Protein AF-A0A7G6RLN8-F1 (afdb_monomer_lite)

Radius of gyration: 26.1 Å; chains: 1; bounding box: 48×54×84 Å

Organism: Rhizobium leguminosarum bv. viciae (NCBI:txid387)

Secondary structure (DSSP, 8-state):
--PPPPPP-TTS-HHHHHHHHHHHHHHHHHHHTS---PPPB--S-HHHHHHTTSSB-SSS------SSGGGHHHHHHHHHHHHHHHHHHHHHHHHHT------PPP---------PPS------

Foldseek 3Di:
DDDDDDDDDCPVDCVVVVVVVVVVVVVVVVVVLPDPQDQADDPPDCVACVVVVRHHGPSDDDAQDDPDPVCVVVSVVVVVVVVVSVVVVVVVVVVVVPDDDDDDDDDDDDDPPDDDDPDDDDDD

Structure (mmCIF, N/CA/C/O backbone):
data_AF-A0A7G6RLN8-F1
#
_entry.id   AF-A0A7G6RLN8-F1
#
loop_
_atom_site.group_PDB
_atom_site.id
_atom_site.type_symbol
_atom_site.label_atom_id
_atom_site.label_alt_id
_atom_site.label_comp_id
_atom_site.label_asym_id
_atom_site.label_entity_id
_atom_site.label_seq_id
_atom_site.pdbx_PDB_ins_code
_atom_site.Cartn_x
_atom_site.Cartn_y
_atom_site.Cartn_z
_atom_site.occupancy
_atom_site.B_iso_or_equiv
_atom_site.auth_seq_id
_atom_site.auth_comp_id
_atom_site.auth_asym_id
_atom_site.auth_atom_id
_atom_site.pdbx_PDB_model_num
ATOM 1 N N . MET A 1 1 ? 15.419 36.018 60.382 1.00 41.06 1 MET A N 1
ATOM 2 C CA . MET A 1 1 ? 15.341 34.774 59.585 1.00 41.06 1 MET A CA 1
ATOM 3 C C . MET A 1 1 ? 14.525 35.064 58.332 1.00 41.06 1 MET A C 1
ATOM 5 O O . MET A 1 1 ? 13.368 35.430 58.467 1.00 41.06 1 MET A O 1
ATOM 9 N N . ARG A 1 2 ? 15.122 35.026 57.133 1.00 45.03 2 ARG A N 1
ATOM 10 C CA . ARG A 1 2 ? 14.381 35.185 55.868 1.00 45.03 2 ARG A CA 1
ATOM 11 C C . ARG A 1 2 ? 14.081 33.789 55.329 1.00 45.03 2 ARG A C 1
ATOM 13 O O . ARG A 1 2 ? 15.010 33.110 54.906 1.00 45.03 2 ARG A O 1
ATOM 20 N N . SER A 1 3 ? 12.820 33.360 55.394 1.00 50.16 3 SER A N 1
ATOM 21 C CA . SER A 1 3 ? 12.372 32.125 54.743 1.00 50.16 3 SER A CA 1
ATOM 22 C C . SER A 1 3 ? 12.582 32.249 53.239 1.00 50.16 3 SER A C 1
ATOM 24 O O . SER A 1 3 ? 12.014 33.135 52.599 1.00 50.16 3 SER A O 1
ATOM 26 N N . ALA A 1 4 ? 13.413 31.372 52.684 1.00 57.00 4 ALA A N 1
ATOM 27 C CA . ALA A 1 4 ? 13.524 31.203 51.246 1.00 57.00 4 ALA A CA 1
ATOM 28 C C . ALA A 1 4 ? 12.187 30.663 50.711 1.00 57.00 4 ALA A C 1
ATOM 30 O O . ALA A 1 4 ? 11.680 29.658 51.210 1.00 57.00 4 ALA A O 1
ATOM 31 N N . LYS A 1 5 ? 11.597 31.344 49.722 1.00 65.69 5 LYS A N 1
ATOM 32 C CA . LYS A 1 5 ? 10.457 30.804 48.969 1.00 65.69 5 LYS A CA 1
ATOM 33 C C . LYS A 1 5 ? 10.949 29.620 48.124 1.00 65.69 5 LYS A C 1
ATOM 35 O O . LYS A 1 5 ? 12.005 29.758 47.502 1.00 65.69 5 LYS A O 1
ATOM 40 N N . PRO A 1 6 ? 10.222 28.489 48.082 1.00 64.50 6 PRO A N 1
ATOM 41 C CA . PRO A 1 6 ? 10.589 27.375 47.217 1.00 64.50 6 PRO A CA 1
ATOM 42 C C . PRO A 1 6 ? 10.526 27.829 45.754 1.00 64.50 6 PRO A C 1
ATOM 44 O O . PRO A 1 6 ? 9.569 28.492 45.347 1.00 64.50 6 PRO A O 1
ATOM 47 N N . LEU A 1 7 ? 11.576 27.524 44.985 1.00 62.38 7 LEU A N 1
ATOM 48 C CA . LEU A 1 7 ? 11.580 27.754 43.542 1.00 62.38 7 LEU A CA 1
ATOM 49 C C . LEU A 1 7 ? 10.569 26.817 42.862 1.00 62.38 7 LEU A C 1
ATOM 51 O O . LEU A 1 7 ? 10.377 25.696 43.338 1.00 62.38 7 LEU A O 1
ATOM 55 N N . PRO A 1 8 ? 9.948 27.249 41.750 1.00 60.47 8 PRO A N 1
ATOM 56 C CA . PRO A 1 8 ? 9.108 26.372 40.948 1.00 60.47 8 PRO A CA 1
ATOM 57 C C . PRO A 1 8 ? 9.927 25.192 40.411 1.00 60.47 8 PRO A C 1
ATOM 59 O O . PRO A 1 8 ? 11.065 25.362 39.967 1.00 60.47 8 PRO A O 1
ATOM 62 N N . ASP A 1 9 ? 9.330 24.003 40.460 1.00 64.94 9 ASP A N 1
ATOM 63 C CA . ASP A 1 9 ? 9.881 22.780 39.886 1.00 64.94 9 ASP A CA 1
ATOM 64 C C . ASP A 1 9 ? 9.870 22.869 38.349 1.00 64.94 9 ASP A C 1
ATOM 66 O O . ASP A 1 9 ? 8.870 22.645 37.676 1.00 64.94 9 ASP A O 1
ATOM 70 N N . TRP A 1 10 ? 11.014 23.247 37.795 1.00 56.66 10 TRP A N 1
ATOM 71 C CA . TRP A 1 10 ? 11.359 23.298 36.373 1.00 56.66 10 TRP A CA 1
ATOM 72 C C . TRP A 1 10 ? 11.445 21.928 35.658 1.00 56.66 10 TRP A C 1
ATOM 74 O O . TRP A 1 10 ? 11.737 21.909 34.460 1.00 56.66 10 TRP A O 1
ATOM 84 N N . ARG A 1 11 ? 11.225 20.784 36.337 1.00 57.47 11 ARG A N 1
ATOM 85 C CA . ARG A 1 11 ? 11.302 19.441 35.726 1.00 57.47 11 ARG A CA 1
ATOM 86 C C . ARG A 1 11 ? 9.972 18.971 35.152 1.00 57.47 11 ARG A C 1
ATOM 88 O O . ARG A 1 11 ? 9.985 18.134 34.249 1.00 57.47 11 ARG A O 1
ATOM 95 N N . GLU A 1 12 ? 8.868 19.591 35.550 1.00 56.34 12 GLU A N 1
ATOM 96 C CA . GLU A 1 12 ? 7.564 19.440 34.905 1.00 56.34 12 GLU A CA 1
ATOM 97 C C . GLU A 1 12 ? 7.492 20.368 33.677 1.00 56.34 12 GLU A C 1
ATOM 99 O O . GLU A 1 12 ? 6.763 21.355 33.617 1.00 56.34 12 GLU A O 1
ATOM 104 N N . GLY A 1 13 ? 8.390 20.135 32.717 1.00 58.22 13 GLY A N 1
ATOM 105 C CA . GLY A 1 13 ? 8.568 21.024 31.573 1.00 58.22 13 GLY A CA 1
ATOM 106 C C . GLY A 1 13 ? 7.353 21.051 30.626 1.00 58.22 13 GLY A C 1
ATOM 107 O O . GLY A 1 13 ? 6.570 20.099 30.593 1.00 58.22 13 GLY A O 1
ATOM 108 N N . PRO A 1 14 ? 7.253 22.068 29.742 1.00 55.88 14 PRO A N 1
ATOM 109 C CA . PRO A 1 14 ? 6.162 22.240 28.765 1.00 55.88 14 PRO A CA 1
ATOM 110 C C . PRO A 1 14 ? 5.922 21.042 27.829 1.00 55.88 14 PRO A C 1
ATOM 112 O O . PRO A 1 14 ? 4.920 20.986 27.124 1.00 55.88 14 PRO A O 1
ATOM 115 N N . ARG A 1 15 ? 6.828 20.059 27.824 1.00 52.03 15 ARG A N 1
ATOM 116 C CA . ARG A 1 15 ? 6.737 18.828 27.034 1.00 52.03 15 ARG A CA 1
ATOM 117 C C . ARG A 1 15 ? 5.596 17.914 27.481 1.00 52.03 15 ARG A C 1
ATOM 119 O O . ARG A 1 15 ? 5.040 17.229 26.636 1.00 52.03 15 ARG A O 1
ATOM 126 N N . GLN A 1 16 ? 5.240 17.905 28.766 1.00 60.28 16 GLN A N 1
ATOM 127 C CA . GLN A 1 16 ? 4.157 17.047 29.262 1.00 60.28 16 GLN A CA 1
ATOM 128 C C . GLN A 1 16 ? 2.777 17.609 28.900 1.00 60.28 16 GLN A C 1
ATOM 130 O O . GLN A 1 16 ? 1.905 16.874 28.445 1.00 60.28 16 GLN A O 1
ATOM 135 N N . THR A 1 17 ? 2.609 18.930 29.004 1.00 61.09 17 THR A N 1
ATOM 136 C CA . THR A 1 17 ? 1.394 19.635 28.566 1.00 61.09 17 THR A CA 1
ATOM 137 C C . THR A 1 17 ? 1.207 19.549 27.051 1.00 61.09 17 THR A C 1
ATOM 139 O O . THR A 1 17 ? 0.090 19.345 26.588 1.00 61.09 17 THR A O 1
ATOM 142 N N . LEU A 1 18 ? 2.294 19.645 26.275 1.00 59.53 18 LEU A N 1
ATOM 143 C CA . LEU A 1 18 ? 2.256 19.437 24.824 1.00 59.53 18 LEU A CA 1
ATOM 144 C C . LEU A 1 18 ? 1.892 17.992 24.469 1.00 59.53 18 LEU A C 1
ATOM 146 O O . LEU A 1 18 ? 1.008 17.790 23.648 1.00 59.53 18 LEU A O 1
ATOM 150 N N . ALA A 1 19 ? 2.496 16.998 25.127 1.00 63.59 19 ALA A N 1
ATOM 151 C CA . ALA A 1 19 ? 2.169 15.594 24.885 1.00 63.59 19 ALA A CA 1
ATOM 152 C C . ALA A 1 19 ? 0.702 15.273 25.225 1.00 63.59 19 ALA A C 1
ATOM 154 O O . ALA A 1 19 ? 0.050 14.547 24.482 1.00 63.59 19 ALA A O 1
ATOM 155 N N . ALA A 1 20 ? 0.153 15.834 26.307 1.00 62.62 20 ALA A N 1
ATOM 156 C CA . ALA A 1 20 ? -1.264 15.684 26.641 1.00 62.62 20 ALA A CA 1
ATOM 157 C C . ALA A 1 20 ? -2.174 16.337 25.584 1.00 62.62 20 ALA A C 1
ATOM 159 O O . ALA A 1 20 ? -3.118 15.703 25.119 1.00 62.62 20 ALA A O 1
ATOM 160 N N . ALA A 1 21 ? -1.841 17.551 25.135 1.0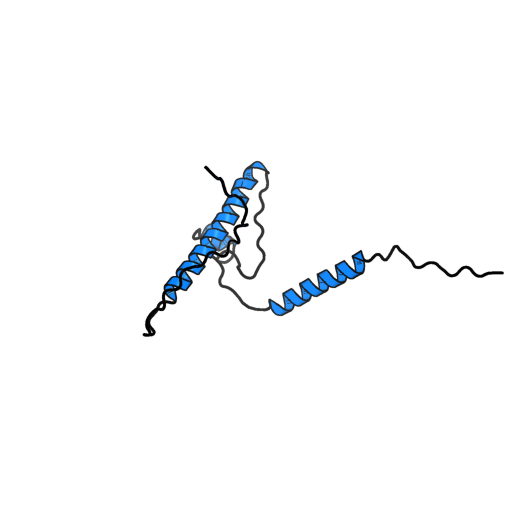0 63.91 21 ALA A N 1
ATOM 161 C CA . ALA A 1 21 ? -2.585 18.248 24.086 1.00 63.91 21 ALA A CA 1
ATOM 162 C C . ALA A 1 21 ? -2.514 17.529 22.723 1.00 63.91 21 ALA A C 1
ATOM 164 O O . ALA A 1 21 ? -3.504 17.477 21.998 1.00 63.91 21 ALA A O 1
ATOM 165 N N . GLU A 1 22 ? -1.371 16.929 22.376 1.00 62.34 22 GLU A N 1
ATOM 166 C CA . GLU A 1 22 ? -1.210 16.104 21.171 1.00 62.34 22 GLU A CA 1
ATOM 167 C C . GLU A 1 22 ? -2.079 14.842 21.234 1.00 62.34 22 GLU A C 1
ATOM 169 O O . GLU A 1 22 ? -2.732 14.490 20.250 1.00 62.34 22 GLU A O 1
ATOM 174 N N . GLN A 1 23 ? -2.130 14.177 22.394 1.00 62.81 23 GLN A N 1
ATOM 175 C CA . GLN A 1 23 ? -2.974 12.997 22.600 1.00 62.81 23 GLN A CA 1
ATOM 176 C C . GLN A 1 23 ? -4.466 13.348 22.557 1.00 62.81 23 GLN A C 1
ATOM 178 O O . GLN A 1 23 ? -5.248 12.603 21.966 1.00 62.81 23 GLN A O 1
ATOM 183 N N . GLU A 1 24 ? -4.867 14.489 23.119 1.00 61.94 24 GLU A N 1
ATOM 184 C CA . GLU A 1 24 ? -6.243 14.987 23.033 1.00 61.94 24 GLU A CA 1
ATOM 185 C C . GLU A 1 24 ? -6.622 15.358 21.594 1.00 61.94 24 GLU A C 1
ATOM 187 O O . GLU A 1 24 ? -7.683 14.947 21.129 1.00 61.94 24 GLU A O 1
ATOM 192 N N . ALA A 1 25 ? -5.737 16.014 20.838 1.00 64.50 25 ALA A N 1
ATOM 193 C CA . ALA A 1 25 ? -5.963 16.315 19.423 1.00 64.50 25 ALA A CA 1
ATOM 194 C C . ALA A 1 25 ? -6.079 15.040 18.562 1.00 64.50 25 ALA A C 1
ATOM 196 O O . ALA A 1 25 ? -6.939 14.949 17.682 1.00 64.50 25 ALA A O 1
ATOM 197 N N . LEU A 1 26 ? -5.258 14.020 18.838 1.00 60.62 26 LEU A N 1
ATOM 198 C CA . LEU A 1 26 ? -5.357 12.698 18.208 1.00 60.62 26 LEU A CA 1
ATOM 199 C C . LEU A 1 26 ? -6.664 11.977 18.582 1.00 60.62 26 LEU A C 1
ATOM 201 O O . LEU A 1 26 ? -7.265 11.307 17.737 1.00 60.62 26 LEU A O 1
ATOM 205 N N . ALA A 1 27 ? -7.121 12.111 19.829 1.00 59.84 27 ALA A N 1
ATOM 206 C CA . ALA A 1 27 ? -8.370 11.524 20.306 1.00 59.84 27 ALA A CA 1
ATOM 207 C C . ALA A 1 27 ? -9.609 12.220 19.713 1.00 59.84 27 ALA A C 1
ATOM 209 O O . ALA A 1 27 ? -10.555 11.541 19.308 1.00 59.84 27 ALA A O 1
ATOM 210 N N . GLU A 1 28 ? -9.596 13.548 19.594 1.00 59.53 28 GLU A N 1
ATOM 211 C CA . GLU A 1 28 ? -10.628 14.347 18.917 1.00 59.53 28 GLU A CA 1
ATOM 212 C C . GLU A 1 28 ? -10.697 13.996 17.416 1.00 59.53 28 GLU A C 1
ATOM 214 O O . GLU A 1 28 ? -11.775 13.782 16.850 1.00 59.53 28 GLU A O 1
ATOM 219 N N . GLY A 1 29 ? -9.532 13.816 16.781 1.00 58.88 29 GLY A N 1
ATOM 220 C CA . GLY A 1 29 ? -9.420 13.321 15.408 1.00 58.88 29 GLY A CA 1
ATOM 221 C C . GLY A 1 29 ? -9.974 11.902 15.224 1.00 58.88 29 GLY A C 1
ATOM 222 O O . GLY A 1 29 ? -10.570 11.602 14.192 1.00 58.88 29 GLY A O 1
ATOM 223 N N . ARG A 1 30 ? -9.854 11.020 16.229 1.00 58.72 30 ARG A N 1
ATOM 224 C CA . ARG A 1 30 ? -10.485 9.684 16.195 1.00 58.72 30 ARG A CA 1
ATOM 225 C C . ARG A 1 30 ? -12.005 9.741 16.316 1.00 58.72 30 ARG A C 1
ATOM 227 O O . ARG A 1 30 ? -12.671 8.997 15.604 1.00 58.72 30 ARG A O 1
ATOM 234 N N . LYS A 1 31 ? -12.551 10.603 17.182 1.00 53.44 31 LYS A N 1
ATOM 235 C CA . LYS A 1 31 ? -14.008 10.742 17.378 1.00 53.44 31 LYS A CA 1
ATOM 236 C C . LYS A 1 31 ? -14.717 11.275 16.130 1.00 53.44 31 LYS A C 1
ATOM 238 O O . LYS A 1 31 ? -15.824 10.851 15.828 1.00 53.44 31 LYS A O 1
ATOM 243 N N . THR A 1 32 ? -14.069 12.161 15.375 1.00 53.00 32 THR A N 1
ATOM 244 C CA . THR A 1 32 ? -14.608 12.707 14.112 1.00 53.00 32 THR A CA 1
ATOM 245 C C . THR A 1 32 ? -14.412 11.782 12.906 1.00 53.00 32 THR A C 1
ATOM 247 O O . THR A 1 32 ? -15.144 11.890 11.924 1.00 53.00 32 THR A O 1
ATOM 250 N N . ARG A 1 33 ? -13.468 10.834 12.982 1.00 53.72 33 ARG A N 1
ATOM 251 C CA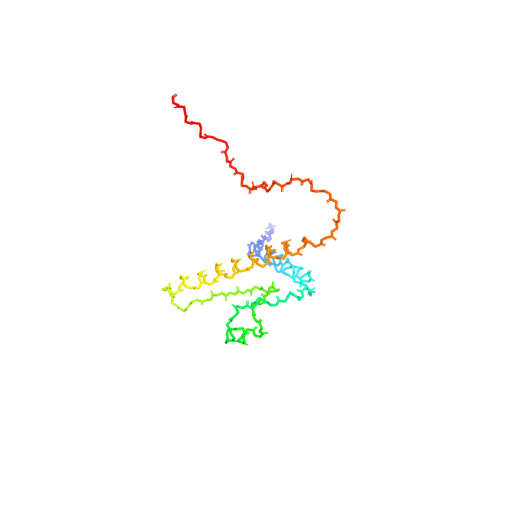 . ARG A 1 33 ? -13.222 9.782 11.977 1.00 53.72 33 ARG A CA 1
ATOM 252 C C . ARG A 1 33 ? -14.035 8.506 12.229 1.00 53.72 33 ARG A C 1
ATOM 254 O O . ARG A 1 33 ? -13.757 7.473 11.626 1.00 53.72 33 ARG A O 1
ATOM 261 N N . GLN A 1 34 ? -15.013 8.541 13.129 1.00 50.78 34 GLN A N 1
ATOM 262 C CA . GLN A 1 34 ? -15.891 7.402 13.352 1.00 50.78 34 GLN A CA 1
ATOM 263 C C . GLN A 1 34 ? -16.855 7.263 12.153 1.00 50.78 34 GLN A C 1
ATOM 265 O O . GLN A 1 34 ? -17.716 8.107 11.928 1.00 50.78 34 GLN A O 1
ATOM 270 N N . GLU A 1 35 ? -16.641 6.195 11.374 1.00 56.19 35 GLU A N 1
ATOM 271 C CA . GLU A 1 35 ? -17.581 5.552 10.435 1.00 56.19 35 GLU A CA 1
ATOM 272 C C . GLU A 1 35 ? -17.882 6.225 9.082 1.00 56.19 35 GLU A C 1
ATOM 274 O O . GLU A 1 35 ? -19.017 6.242 8.608 1.00 56.19 35 GLU A O 1
ATOM 279 N N . ARG A 1 36 ? -16.853 6.646 8.341 1.00 58.53 36 ARG A N 1
ATOM 280 C CA . ARG A 1 36 ? -16.923 6.488 6.875 1.00 58.53 36 ARG A CA 1
ATOM 281 C C . ARG A 1 36 ? -16.181 5.217 6.498 1.00 58.53 36 ARG A C 1
ATOM 283 O O . ARG A 1 36 ? -14.978 5.263 6.270 1.00 58.53 36 ARG A O 1
ATOM 290 N N . ILE A 1 37 ? -16.910 4.102 6.453 1.00 68.75 37 ILE A N 1
ATOM 291 C CA . ILE A 1 37 ? -16.397 2.839 5.913 1.00 68.75 37 ILE A CA 1
ATOM 292 C C . ILE A 1 37 ? -16.196 3.061 4.413 1.00 68.75 37 ILE A C 1
ATOM 294 O O . ILE A 1 37 ? -17.146 3.036 3.628 1.00 68.75 37 ILE A O 1
ATOM 298 N N . LEU A 1 38 ? -14.964 3.381 4.025 1.00 81.38 38 LEU A N 1
ATOM 299 C CA . LEU A 1 38 ? -14.589 3.474 2.622 1.00 81.38 38 LEU A CA 1
ATOM 300 C C . LEU A 1 38 ? -14.359 2.056 2.093 1.00 81.38 38 LEU A C 1
ATOM 302 O O . LEU A 1 38 ? -13.727 1.254 2.781 1.00 81.38 38 LEU A O 1
ATOM 306 N N . PRO A 1 39 ? -14.842 1.728 0.883 1.00 86.50 39 PRO A N 1
ATOM 307 C CA . PRO A 1 39 ? -14.570 0.424 0.303 1.00 86.50 39 PRO A CA 1
ATOM 308 C C . PRO A 1 39 ? -13.051 0.239 0.149 1.00 86.50 39 PRO A C 1
ATOM 310 O O . PRO A 1 39 ? -12.368 1.177 -0.284 1.00 86.50 39 PRO A O 1
ATOM 313 N N . PRO A 1 40 ? -12.512 -0.948 0.480 1.00 89.75 40 PRO A N 1
ATOM 314 C CA . PRO A 1 40 ? -11.091 -1.213 0.338 1.00 89.75 40 PRO A CA 1
ATOM 315 C C . PRO A 1 40 ? -10.661 -1.092 -1.128 1.00 89.75 40 PRO A C 1
ATOM 317 O O . PRO A 1 40 ? -11.444 -1.249 -2.071 1.00 89.75 40 PRO A O 1
ATOM 320 N N . LEU A 1 41 ? -9.387 -0.780 -1.335 1.00 91.31 41 LEU A N 1
ATOM 321 C CA . LEU A 1 41 ? -8.764 -0.679 -2.645 1.00 91.31 41 LEU A CA 1
ATOM 322 C C . LEU A 1 41 ? -8.215 -2.056 -3.054 1.00 91.31 41 LEU A C 1
ATOM 324 O O . LEU A 1 41 ? -7.111 -2.395 -2.629 1.00 91.31 41 LEU A O 1
ATOM 328 N N . PRO A 1 42 ? -8.900 -2.831 -3.924 1.00 92.25 42 PRO A N 1
ATOM 329 C CA . PRO A 1 42 ? -8.329 -4.069 -4.438 1.00 92.25 42 PRO A CA 1
ATOM 330 C C . PRO A 1 42 ? -7.129 -3.783 -5.338 1.00 92.25 42 PRO A C 1
ATOM 332 O O . PRO A 1 42 ? -7.161 -2.855 -6.165 1.00 92.25 42 PRO A O 1
ATOM 335 N N . PHE A 1 43 ? -6.098 -4.609 -5.221 1.00 89.94 43 PHE A N 1
ATOM 336 C CA . PHE A 1 43 ? -4.888 -4.604 -6.035 1.00 89.94 43 PHE A CA 1
ATOM 337 C C . PHE A 1 43 ? -5.079 -5.352 -7.358 1.00 89.94 43 PHE A C 1
ATOM 339 O O . PHE A 1 43 ? -4.437 -4.997 -8.349 1.00 89.94 43 PHE A O 1
ATOM 346 N N . GLY A 1 44 ? -6.027 -6.292 -7.416 1.00 89.56 44 GLY A N 1
ATOM 347 C CA . GLY A 1 44 ? -6.228 -7.198 -8.549 1.00 89.56 44 GLY A CA 1
ATOM 348 C C . GLY A 1 44 ? -5.292 -8.406 -8.496 1.00 89.56 44 GLY A C 1
ATOM 349 O O . GLY A 1 44 ? -4.977 -8.987 -9.531 1.00 89.56 44 GLY A O 1
ATOM 350 N N . VAL A 1 45 ? -4.805 -8.739 -7.300 1.00 92.31 45 VAL A N 1
ATOM 351 C CA . VAL A 1 45 ? -3.948 -9.897 -7.046 1.00 92.31 45 VAL A CA 1
ATOM 352 C C . VAL A 1 45 ? -4.634 -10.706 -5.960 1.00 92.31 45 VAL A C 1
ATOM 354 O O . VAL A 1 45 ? -4.522 -10.361 -4.789 1.00 92.31 45 VAL A O 1
ATOM 357 N N . GLU A 1 46 ? -5.315 -11.784 -6.351 1.00 91.31 46 GLU A N 1
ATOM 358 C CA . GLU A 1 46 ? -6.175 -12.596 -5.471 1.00 91.31 46 GLU A CA 1
ATOM 359 C C . GLU A 1 46 ? -5.509 -12.962 -4.139 1.00 91.31 46 GLU A C 1
ATOM 361 O O . GLU A 1 46 ? -6.118 -12.856 -3.080 1.00 91.31 46 GLU A O 1
ATOM 366 N N . PHE A 1 47 ? -4.228 -13.340 -4.171 1.00 93.94 47 PHE A N 1
ATOM 367 C CA . PHE A 1 47 ? -3.487 -13.693 -2.961 1.00 93.94 47 PHE A CA 1
ATOM 368 C C . PHE A 1 47 ? -3.281 -12.499 -2.015 1.00 93.94 47 PHE A C 1
ATOM 370 O O . PHE A 1 47 ? -3.435 -12.635 -0.805 1.00 93.94 47 PHE A O 1
ATOM 377 N N . LEU A 1 48 ? -2.936 -11.330 -2.562 1.00 89.94 48 LEU A N 1
ATOM 378 C CA . LEU A 1 48 ? -2.707 -10.118 -1.776 1.00 89.94 48 LEU A CA 1
ATOM 379 C C . LEU A 1 48 ? -4.028 -9.540 -1.267 1.00 89.94 48 LEU A C 1
ATOM 381 O O . LEU A 1 48 ? -4.124 -9.167 -0.103 1.00 89.94 48 LEU A O 1
ATOM 385 N N . ASP A 1 49 ? -5.042 -9.496 -2.128 1.00 91.62 49 ASP A N 1
ATOM 386 C CA . ASP A 1 49 ? -6.371 -9.010 -1.772 1.00 91.62 49 ASP A CA 1
ATOM 387 C C . ASP A 1 49 ? -7.018 -9.926 -0.726 1.00 91.62 49 ASP A C 1
ATOM 389 O O . ASP A 1 49 ? -7.574 -9.430 0.247 1.00 91.62 49 ASP A O 1
ATOM 393 N N . GLY A 1 50 ? -6.858 -11.248 -0.844 1.00 91.38 50 GLY A N 1
ATOM 394 C CA . GLY A 1 50 ? -7.307 -12.208 0.165 1.00 91.38 50 GLY A CA 1
ATOM 395 C C . GLY A 1 50 ? -6.580 -12.063 1.506 1.00 91.38 50 GLY A C 1
ATOM 396 O O . GLY A 1 50 ? -7.221 -12.103 2.552 1.00 91.38 50 GLY A O 1
ATOM 397 N N . ALA A 1 51 ? -5.263 -11.830 1.492 1.00 92.38 51 ALA A N 1
ATOM 398 C CA . ALA A 1 51 ? -4.484 -11.589 2.712 1.00 92.38 51 ALA A CA 1
ATOM 399 C C . ALA A 1 51 ? -4.852 -10.271 3.422 1.00 92.38 51 ALA A C 1
ATOM 401 O O . ALA A 1 51 ? -4.595 -10.131 4.615 1.00 92.38 51 ALA A O 1
ATOM 402 N N . LEU A 1 52 ? -5.440 -9.319 2.693 1.00 89.88 52 LEU A N 1
ATOM 403 C CA . LEU A 1 52 ? -5.912 -8.030 3.201 1.00 89.88 52 LEU A CA 1
ATOM 404 C C . LEU A 1 52 ? -7.443 -7.974 3.351 1.00 89.88 52 LEU A C 1
ATOM 406 O O . LEU A 1 52 ? -8.003 -6.885 3.403 1.00 89.88 52 LEU A O 1
ATOM 410 N N . GLU A 1 53 ? -8.131 -9.121 3.375 1.00 87.12 53 GLU A N 1
ATOM 411 C CA . GLU A 1 53 ? -9.593 -9.206 3.547 1.00 87.12 53 GLU A CA 1
ATOM 412 C C . GLU A 1 53 ? -10.400 -8.385 2.510 1.00 87.12 53 GLU A C 1
ATOM 414 O O . GLU A 1 53 ? -11.476 -7.863 2.793 1.00 87.12 53 GLU A O 1
ATOM 419 N N . GLY A 1 54 ? -9.894 -8.279 1.276 1.00 86.00 54 GLY A N 1
ATOM 420 C CA . GLY A 1 54 ? -10.541 -7.582 0.156 1.00 86.00 54 GLY A CA 1
ATOM 421 C C . GLY A 1 54 ? -9.767 -6.385 -0.409 1.00 86.00 54 GLY A C 1
ATOM 422 O O . GLY A 1 54 ? -10.236 -5.761 -1.364 1.00 86.00 54 GLY A O 1
ATOM 423 N N . GLY A 1 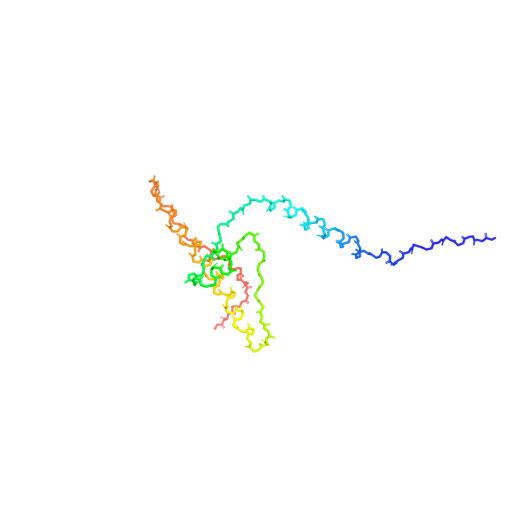55 ? -8.589 -6.064 0.134 1.00 91.38 55 GLY A N 1
ATOM 424 C CA . GLY A 1 55 ? -7.677 -5.049 -0.406 1.00 91.38 55 GLY A CA 1
ATOM 425 C C . GLY A 1 55 ? -7.213 -4.028 0.634 1.00 91.38 55 GLY A C 1
ATOM 426 O O . GLY A 1 55 ? -7.379 -4.213 1.833 1.00 91.38 55 GLY A O 1
ATOM 427 N N . LEU A 1 56 ? -6.608 -2.924 0.189 1.00 92.38 56 LEU A N 1
ATOM 428 C CA . LEU A 1 56 ? -6.054 -1.922 1.106 1.00 92.38 56 LEU A CA 1
ATOM 429 C C . LEU A 1 56 ? -7.163 -1.076 1.768 1.00 92.38 56 LEU A C 1
ATOM 431 O O . LEU A 1 56 ? -7.922 -0.430 1.038 1.00 92.38 56 LEU A O 1
ATOM 435 N N . PRO A 1 57 ? -7.241 -0.997 3.107 1.00 91.00 57 PRO A N 1
ATOM 436 C CA . PRO A 1 57 ? -8.209 -0.139 3.789 1.00 91.00 57 PRO A CA 1
ATOM 437 C C . PRO A 1 57 ? -7.881 1.347 3.572 1.00 91.00 57 PRO A C 1
ATOM 439 O O . PRO A 1 57 ? -6.757 1.787 3.806 1.00 91.00 57 PRO A O 1
ATOM 442 N N . LEU A 1 58 ? -8.866 2.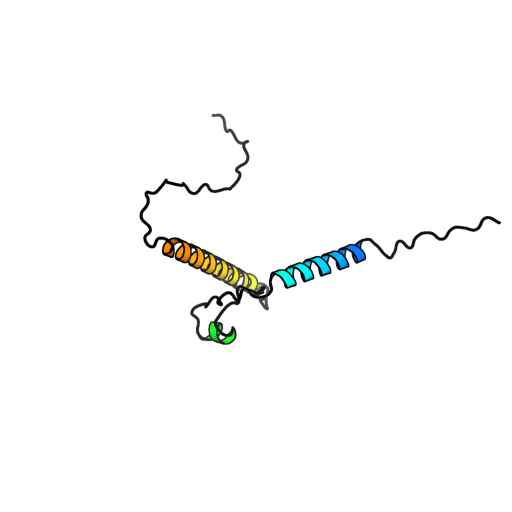134 3.126 1.00 89.06 58 LEU A N 1
ATOM 443 C CA . LEU A 1 58 ? -8.711 3.580 2.869 1.00 89.06 58 LEU A CA 1
ATOM 444 C C . LEU A 1 58 ? -9.102 4.454 4.067 1.00 89.06 58 LEU A C 1
ATOM 446 O O . LEU A 1 58 ? -8.806 5.647 4.121 1.00 89.06 58 LEU A O 1
ATOM 450 N N . ASP A 1 59 ? -9.754 3.855 5.052 1.00 85.00 59 ASP A N 1
ATOM 451 C CA . ASP A 1 59 ? -10.153 4.447 6.322 1.00 85.00 59 ASP A CA 1
ATOM 452 C C . ASP A 1 59 ? -9.115 4.203 7.433 1.00 85.00 59 ASP A C 1
ATOM 454 O O . ASP A 1 59 ? -9.340 4.547 8.592 1.00 85.00 59 ASP A O 1
ATOM 458 N N . ALA A 1 60 ? -7.924 3.705 7.094 1.00 84.38 60 ALA A N 1
ATOM 459 C CA . ALA A 1 60 ? -6.828 3.441 8.023 1.00 84.38 60 ALA A CA 1
ATOM 460 C C . ALA A 1 60 ? -5.497 4.014 7.512 1.00 84.38 60 ALA A C 1
ATOM 462 O O . ALA A 1 60 ? -5.363 4.392 6.352 1.00 84.38 60 ALA A O 1
ATOM 463 N N . ILE A 1 61 ? -4.513 4.119 8.407 1.00 89.12 61 ILE A N 1
ATOM 464 C CA . ILE A 1 61 ? -3.121 4.371 8.017 1.00 89.12 61 ILE A CA 1
ATOM 465 C C . ILE A 1 61 ? -2.496 3.008 7.724 1.00 89.12 61 ILE A C 1
ATOM 467 O O . ILE A 1 61 ? -2.508 2.138 8.594 1.00 89.12 61 ILE A O 1
ATOM 471 N N . THR A 1 62 ? -1.937 2.827 6.527 1.00 90.50 62 THR A N 1
ATOM 472 C CA . THR A 1 62 ? -1.193 1.613 6.168 1.00 90.50 62 THR A CA 1
ATOM 473 C C . THR A 1 62 ? 0.291 1.907 5.998 1.00 90.50 62 THR A C 1
ATOM 475 O O . THR A 1 62 ? 0.675 2.896 5.377 1.00 90.50 62 THR A O 1
ATOM 478 N N . GLU A 1 63 ? 1.129 1.025 6.537 1.00 93.25 63 GLU A N 1
ATOM 479 C CA . GLU A 1 63 ? 2.583 1.103 6.444 1.00 93.25 63 GLU A CA 1
ATOM 480 C C . GLU A 1 63 ? 3.128 -0.040 5.574 1.00 93.25 63 GLU A C 1
ATOM 482 O O . GLU A 1 63 ? 2.818 -1.208 5.806 1.00 93.25 63 GLU A O 1
ATOM 487 N N . PHE A 1 64 ? 3.990 0.288 4.605 1.00 91.88 64 PHE A N 1
ATOM 488 C CA . PHE A 1 64 ? 4.747 -0.696 3.829 1.00 91.88 64 PHE A CA 1
ATOM 489 C C . PHE A 1 64 ? 6.173 -0.794 4.370 1.00 91.88 64 PHE A C 1
ATOM 491 O O . PHE A 1 64 ? 6.944 0.162 4.289 1.00 91.88 64 PHE A O 1
ATOM 498 N N . ARG A 1 65 ? 6.538 -1.960 4.907 1.00 93.44 65 ARG A N 1
ATOM 499 C CA . ARG A 1 65 ? 7.874 -2.215 5.462 1.00 93.44 65 ARG A CA 1
ATOM 500 C C . ARG A 1 65 ? 8.696 -3.097 4.530 1.00 93.44 65 ARG A C 1
ATOM 502 O O . ARG A 1 65 ? 8.170 -3.999 3.886 1.00 93.44 65 ARG A O 1
ATOM 509 N N . SER A 1 66 ? 10.004 -2.857 4.504 1.00 94.69 66 SER A N 1
ATOM 510 C CA . SER A 1 66 ? 10.986 -3.759 3.895 1.00 94.69 66 SER A CA 1
ATOM 511 C C . SER A 1 66 ? 11.904 -4.313 4.983 1.00 94.69 66 SER A C 1
ATOM 513 O O . SER A 1 66 ? 12.217 -3.613 5.944 1.00 94.69 66 SER A O 1
ATOM 515 N N . ALA A 1 67 ? 12.305 -5.580 4.858 1.00 94.44 67 ALA A N 1
ATOM 516 C CA . ALA A 1 67 ? 13.184 -6.223 5.837 1.00 94.44 67 ALA A CA 1
ATOM 517 C C . ALA A 1 67 ? 14.649 -5.786 5.679 1.00 94.44 67 ALA A C 1
ATOM 519 O O . ALA A 1 67 ? 15.385 -5.707 6.660 1.00 94.44 67 ALA A O 1
ATOM 520 N N . LEU A 1 68 ? 15.072 -5.500 4.445 1.00 95.44 68 LEU A N 1
ATOM 521 C CA . LEU A 1 68 ? 16.435 -5.113 4.096 1.00 95.44 68 LEU A CA 1
ATOM 522 C C . LEU A 1 68 ? 16.426 -3.773 3.362 1.00 95.44 68 LEU A C 1
ATOM 524 O O . LEU A 1 68 ? 15.564 -3.524 2.521 1.00 95.44 68 LEU A O 1
ATOM 528 N N . SER A 1 69 ? 17.445 -2.939 3.590 1.00 94.12 69 SER A N 1
ATOM 529 C CA . SER A 1 69 ? 17.555 -1.622 2.942 1.00 94.12 69 SER A CA 1
ATOM 530 C C . SER A 1 69 ? 17.603 -1.693 1.414 1.00 94.12 69 SER A C 1
ATOM 532 O O . SER A 1 69 ? 17.156 -0.760 0.754 1.00 94.12 69 SER A O 1
ATOM 534 N N . ARG A 1 70 ? 18.094 -2.799 0.832 1.00 96.25 70 ARG A N 1
ATOM 535 C CA . ARG A 1 70 ? 18.103 -2.973 -0.631 1.00 96.25 70 ARG A CA 1
ATOM 536 C C . ARG A 1 70 ? 16.687 -3.012 -1.220 1.00 96.25 70 ARG A C 1
ATOM 538 O O . ARG A 1 70 ? 16.496 -2.628 -2.367 1.00 96.25 70 ARG A O 1
ATOM 545 N N . ASP A 1 71 ? 15.709 -3.465 -0.436 1.00 96.06 71 ASP A N 1
ATOM 546 C CA . ASP A 1 71 ? 14.320 -3.624 -0.867 1.00 96.06 71 ASP A CA 1
ATOM 547 C C . ASP A 1 71 ? 13.485 -2.367 -0.558 1.00 96.06 71 ASP A C 1
ATOM 549 O O . ASP A 1 71 ? 12.300 -2.304 -0.889 1.00 96.06 71 ASP A O 1
ATOM 553 N N . ALA A 1 72 ? 14.094 -1.323 0.021 1.00 94.31 72 ALA A N 1
ATOM 554 C CA . ALA A 1 72 ? 13.423 -0.055 0.305 1.00 94.31 72 ALA A CA 1
ATOM 555 C C . ALA A 1 72 ? 12.850 0.586 -0.970 1.00 94.31 72 ALA A C 1
ATOM 557 O O . ALA A 1 72 ? 11.769 1.177 -0.939 1.00 94.31 72 ALA A O 1
ATOM 558 N N . GLY A 1 73 ? 13.531 0.407 -2.107 1.00 96.69 73 GLY A N 1
ATOM 559 C CA . GLY A 1 73 ? 13.036 0.837 -3.414 1.00 96.69 73 GLY A CA 1
ATOM 560 C C . GLY A 1 73 ? 11.740 0.129 -3.816 1.00 96.69 73 GLY A C 1
ATOM 561 O O . GLY A 1 73 ? 10.830 0.777 -4.323 1.00 96.69 73 GLY A O 1
ATOM 562 N N . ALA A 1 74 ? 11.611 -1.170 -3.526 1.00 96.44 74 ALA A N 1
ATOM 563 C CA . ALA A 1 74 ? 10.400 -1.934 -3.817 1.00 96.44 74 ALA A CA 1
ATOM 564 C C . ALA A 1 74 ? 9.225 -1.501 -2.926 1.00 96.44 74 ALA A C 1
ATOM 566 O O . ALA A 1 74 ? 8.128 -1.281 -3.435 1.00 96.44 74 ALA A O 1
ATOM 567 N N . ALA A 1 75 ? 9.458 -1.299 -1.624 1.00 95.81 75 ALA A N 1
ATOM 568 C CA . ALA A 1 75 ? 8.430 -0.793 -0.709 1.00 95.81 75 ALA A CA 1
ATOM 569 C C . ALA A 1 75 ? 7.960 0.622 -1.100 1.00 95.81 75 ALA A C 1
ATOM 571 O O . ALA A 1 75 ? 6.760 0.890 -1.166 1.00 95.81 75 ALA A O 1
ATOM 572 N N . SER A 1 76 ? 8.902 1.507 -1.440 1.00 95.94 76 SER A N 1
ATOM 573 C CA . SER A 1 76 ? 8.600 2.872 -1.894 1.00 95.94 76 SER A CA 1
ATOM 574 C C . SER A 1 76 ? 7.867 2.870 -3.239 1.00 95.94 76 SER A C 1
ATOM 576 O O . SER A 1 76 ? 6.908 3.615 -3.434 1.00 95.94 76 SER A O 1
ATOM 578 N N . GLY A 1 77 ? 8.282 1.997 -4.161 1.00 96.88 77 GLY A N 1
ATOM 579 C CA . GLY A 1 77 ? 7.634 1.806 -5.455 1.00 96.88 77 GLY A CA 1
ATOM 580 C C . GLY A 1 77 ? 6.203 1.287 -5.324 1.00 96.88 77 GLY A C 1
ATOM 581 O O . GLY A 1 77 ? 5.312 1.796 -5.999 1.00 96.88 77 GLY A O 1
ATOM 582 N N . LEU A 1 78 ? 5.956 0.341 -4.412 1.00 95.06 78 LEU A N 1
ATOM 583 C CA . LEU A 1 78 ? 4.610 -0.142 -4.103 1.00 95.06 78 LEU A CA 1
ATOM 584 C C . LEU A 1 78 ? 3.725 0.987 -3.564 1.00 95.06 78 LEU A C 1
ATOM 586 O O . LEU A 1 78 ? 2.610 1.164 -4.050 1.00 95.06 78 LEU A O 1
ATOM 590 N N . ALA A 1 79 ? 4.232 1.788 -2.623 1.00 95.31 79 ALA A N 1
ATOM 591 C CA . ALA A 1 79 ? 3.503 2.940 -2.094 1.00 95.31 79 ALA A CA 1
ATOM 592 C C . ALA A 1 79 ? 3.150 3.955 -3.200 1.00 95.31 79 ALA A C 1
ATOM 594 O O . ALA A 1 79 ? 2.011 4.416 -3.280 1.00 95.31 79 ALA A O 1
ATOM 595 N N . MET A 1 80 ? 4.088 4.249 -4.108 1.00 96.88 80 MET A N 1
ATOM 596 C CA . MET A 1 80 ? 3.831 5.111 -5.269 1.00 96.88 80 MET A CA 1
ATOM 597 C C . MET A 1 80 ? 2.801 4.508 -6.232 1.00 96.88 80 MET A C 1
ATOM 599 O O . MET A 1 80 ? 1.923 5.219 -6.717 1.00 96.88 80 MET A O 1
ATOM 603 N N . ALA A 1 81 ? 2.859 3.200 -6.488 1.00 95.50 81 ALA A N 1
ATOM 604 C CA . ALA A 1 81 ? 1.885 2.512 -7.333 1.00 95.50 81 ALA A CA 1
ATOM 605 C C . ALA A 1 81 ? 0.471 2.545 -6.726 1.00 95.50 81 ALA A C 1
ATOM 607 O O . ALA A 1 81 ? -0.503 2.759 -7.449 1.00 95.50 81 ALA A O 1
ATOM 608 N N . VAL A 1 82 ? 0.354 2.395 -5.401 1.00 94.62 82 VAL A N 1
ATOM 609 C CA . VAL A 1 82 ? -0.910 2.561 -4.662 1.00 94.62 82 VAL A CA 1
ATOM 610 C C . VAL A 1 82 ? -1.448 3.979 -4.847 1.00 94.62 82 VAL A C 1
ATOM 612 O O . VAL A 1 82 ? -2.609 4.147 -5.219 1.00 94.62 82 VAL A O 1
ATOM 615 N N . ALA A 1 83 ? -0.603 4.996 -4.653 1.00 93.62 83 ALA A N 1
ATOM 616 C CA . ALA A 1 83 ? -0.992 6.394 -4.817 1.00 93.62 83 ALA A CA 1
ATOM 617 C C . ALA A 1 83 ? -1.450 6.704 -6.252 1.00 93.62 83 ALA A C 1
ATOM 619 O O . ALA A 1 83 ? -2.471 7.360 -6.448 1.00 93.62 83 ALA A O 1
ATOM 620 N N . ALA A 1 84 ? -0.743 6.193 -7.263 1.00 95.31 84 ALA A N 1
ATOM 621 C CA . ALA A 1 84 ? -1.131 6.346 -8.664 1.00 95.31 84 ALA A CA 1
ATOM 622 C C . ALA A 1 84 ? -2.466 5.646 -8.974 1.00 95.31 84 ALA A C 1
ATOM 624 O O . ALA A 1 84 ? -3.299 6.174 -9.711 1.00 95.31 84 ALA A O 1
ATOM 625 N N . ARG A 1 85 ? -2.707 4.465 -8.389 1.00 91.81 85 ARG A N 1
ATOM 626 C CA . ARG A 1 85 ? -3.973 3.734 -8.539 1.00 91.81 85 ARG A CA 1
ATOM 627 C C . ARG A 1 85 ? -5.141 4.486 -7.899 1.00 91.81 85 ARG A C 1
ATOM 629 O O . ARG A 1 85 ? -6.222 4.493 -8.482 1.00 91.81 85 ARG A O 1
ATOM 636 N N . LEU A 1 86 ? -4.929 5.119 -6.745 1.00 91.75 86 LEU A N 1
ATOM 637 C CA . LEU A 1 86 ? -5.931 5.970 -6.097 1.00 91.75 86 LEU A CA 1
ATOM 638 C C . LEU A 1 86 ? -6.274 7.187 -6.958 1.00 91.75 86 LEU A C 1
ATOM 640 O O . LEU A 1 86 ? -7.444 7.378 -7.273 1.00 91.75 86 LEU A O 1
ATOM 644 N N . GLN A 1 87 ? -5.265 7.913 -7.448 1.00 91.06 87 GLN A N 1
ATOM 645 C CA . GLN A 1 87 ? -5.467 9.048 -8.359 1.00 91.06 87 GLN A CA 1
ATOM 646 C C . GLN A 1 87 ? -6.238 8.644 -9.619 1.00 91.06 87 GLN A C 1
ATOM 648 O O . GLN A 1 87 ? -7.143 9.351 -10.054 1.00 91.06 87 GLN A O 1
ATOM 653 N N . LYS A 1 88 ? -5.924 7.476 -10.196 1.00 91.06 88 LYS A N 1
ATOM 654 C CA . LYS A 1 88 ? -6.669 6.950 -11.343 1.00 91.06 88 LYS A CA 1
ATOM 655 C C . LYS A 1 88 ? -8.136 6.686 -10.998 1.00 91.06 88 LYS A C 1
ATOM 657 O O . LYS A 1 88 ? -9.005 7.051 -11.776 1.00 91.06 88 LYS A O 1
ATOM 662 N N . ARG A 1 89 ? -8.426 6.073 -9.846 1.00 88.31 89 ARG A N 1
ATOM 663 C CA . ARG A 1 89 ? -9.812 5.82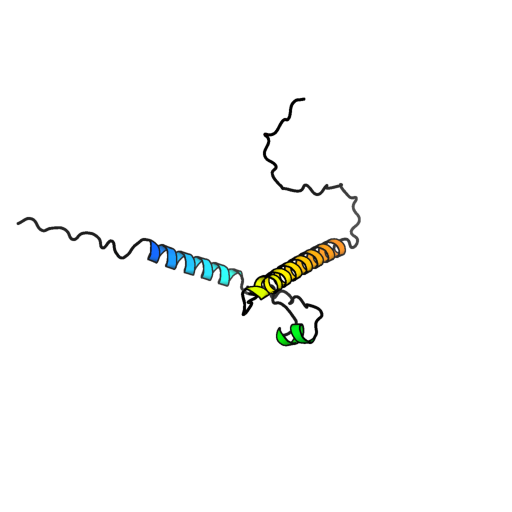1 -9.414 1.00 88.31 89 ARG A CA 1
ATOM 664 C C . ARG A 1 89 ? -10.596 7.106 -9.188 1.00 88.31 89 ARG A C 1
ATOM 666 O O . ARG A 1 89 ? -11.772 7.146 -9.526 1.00 88.31 89 ARG A O 1
ATOM 673 N N . GLU A 1 90 ? -9.960 8.126 -8.626 1.00 86.81 90 GLU A N 1
ATOM 674 C CA . GLU A 1 90 ? -10.569 9.445 -8.436 1.00 86.81 90 GLU A CA 1
ATOM 675 C C . GLU A 1 90 ? -10.871 10.110 -9.784 1.00 86.81 90 GLU A C 1
ATOM 677 O O . GLU A 1 90 ? -11.993 10.564 -9.997 1.00 86.81 90 GLU A O 1
ATOM 682 N N . ALA A 1 91 ? -9.925 10.069 -10.728 1.00 87.06 91 ALA A N 1
ATOM 683 C CA . ALA A 1 91 ? -10.122 10.575 -12.086 1.00 87.06 91 ALA A CA 1
ATOM 684 C C . ALA A 1 91 ? -11.220 9.808 -12.849 1.00 87.06 91 ALA A C 1
ATOM 686 O O . ALA A 1 91 ? -12.052 10.418 -13.520 1.00 87.06 91 ALA A O 1
ATOM 687 N N . ASP A 1 92 ? -11.266 8.479 -12.721 1.00 85.50 92 ASP A N 1
ATOM 688 C CA . ASP A 1 92 ? -12.301 7.635 -13.328 1.00 85.50 92 ASP A CA 1
ATOM 689 C C . ASP A 1 92 ? -13.686 7.913 -12.702 1.00 85.50 92 ASP A C 1
ATOM 691 O O . ASP A 1 92 ? -14.699 7.917 -13.405 1.00 85.50 92 ASP A O 1
ATOM 695 N N . ALA A 1 93 ? -13.748 8.190 -11.393 1.00 78.62 93 ALA A N 1
ATOM 696 C CA . ALA A 1 93 ? -14.980 8.574 -10.704 1.00 78.62 93 ALA A CA 1
ATOM 697 C C . ALA A 1 93 ? -15.479 9.965 -11.139 1.00 78.62 93 ALA A C 1
ATOM 699 O O . ALA A 1 93 ? -16.676 10.138 -11.369 1.00 78.62 93 ALA A O 1
ATOM 700 N N . GLU A 1 94 ? -14.574 10.933 -11.310 1.00 65.38 94 GLU A N 1
ATOM 701 C CA . GLU A 1 94 ? -14.886 12.269 -11.836 1.00 65.38 94 GLU A CA 1
ATOM 702 C C . GLU A 1 94 ? -15.364 12.197 -13.296 1.00 65.38 94 GLU A C 1
ATOM 704 O O . GLU A 1 94 ? -16.384 12.790 -13.654 1.00 65.38 94 GLU A O 1
ATOM 709 N N . ALA A 1 95 ? -14.700 11.392 -14.129 1.00 62.50 95 ALA A N 1
ATOM 710 C CA . ALA A 1 95 ? -15.116 11.145 -15.507 1.00 62.50 95 ALA A CA 1
ATOM 711 C C . ALA A 1 95 ? -16.478 10.425 -15.586 1.00 62.50 95 ALA A C 1
ATOM 713 O O . ALA A 1 95 ? -17.286 10.707 -16.474 1.00 62.50 95 ALA A O 1
ATOM 714 N N . GLY A 1 96 ? -16.769 9.534 -14.632 1.00 53.78 96 GLY A N 1
ATOM 715 C CA . GLY A 1 96 ? -18.052 8.840 -14.499 1.00 53.78 96 GLY A CA 1
ATOM 716 C C . GLY A 1 96 ? -19.208 9.716 -13.997 1.00 53.78 96 GLY A C 1
ATOM 717 O O . GLY A 1 96 ? -20.370 9.361 -14.212 1.00 53.78 96 GLY A O 1
ATOM 718 N N . PHE A 1 97 ? -18.915 10.868 -13.380 1.00 44.88 97 PHE A N 1
ATOM 719 C CA . PHE A 1 97 ? -19.914 11.825 -12.889 1.00 44.88 97 PHE A CA 1
ATOM 720 C C . PHE A 1 97 ? -20.531 12.685 -14.010 1.00 44.88 97 PHE A C 1
ATOM 722 O O . PHE A 1 97 ? -21.586 13.290 -13.827 1.00 44.88 97 PHE A O 1
ATOM 729 N N . CYS A 1 98 ? -19.962 12.674 -15.222 1.00 46.56 98 CYS A N 1
ATOM 730 C CA . CYS A 1 98 ? -20.580 13.268 -16.411 1.00 46.56 98 CYS A CA 1
ATOM 731 C C . CYS A 1 98 ? -21.671 12.349 -17.003 1.00 46.56 98 CYS A C 1
ATOM 733 O O . CYS A 1 98 ? -21.576 11.869 -18.132 1.00 46.56 98 CYS A O 1
ATOM 735 N N . ARG A 1 99 ? -22.743 12.090 -16.242 1.00 44.72 99 ARG A N 1
ATOM 736 C CA . ARG A 1 99 ? -23.948 11.401 -16.731 1.00 44.72 99 ARG A CA 1
ATOM 737 C C . ARG A 1 99 ? -25.153 12.349 -16.683 1.00 44.72 99 ARG A C 1
ATOM 739 O O . ARG A 1 99 ? -25.842 12.444 -15.680 1.00 44.72 99 ARG A O 1
ATOM 746 N N . CYS A 1 100 ? -25.366 13.041 -17.805 1.00 45.03 100 CYS A N 1
ATOM 747 C CA . CYS A 1 100 ? -26.583 13.737 -18.249 1.00 45.03 100 CYS A CA 1
ATOM 748 C C . CYS A 1 100 ? -27.394 14.541 -17.205 1.00 45.03 100 CYS A C 1
ATOM 750 O O . CYS A 1 100 ? -28.434 14.087 -16.736 1.00 45.03 100 CYS A O 1
ATOM 752 N N . SER A 1 101 ? -27.057 15.819 -17.025 1.00 48.19 101 SER A N 1
ATOM 753 C CA . SER A 1 101 ? -28.075 16.862 -16.824 1.00 48.19 101 SER A CA 1
ATOM 754 C C . SER A 1 101 ? -27.766 18.021 -17.764 1.00 48.19 101 SER A C 1
ATOM 756 O O . SER A 1 101 ? -26.716 18.651 -17.657 1.00 48.19 101 SER A O 1
ATOM 758 N N . GLY A 1 102 ? -28.642 18.244 -18.743 1.00 49.56 102 GLY A N 1
ATOM 759 C CA . GLY A 1 102 ? -28.470 19.276 -19.754 1.00 49.56 102 GLY A CA 1
ATOM 760 C C . GLY A 1 102 ? -28.348 20.669 -19.139 1.00 49.56 102 GLY A C 1
ATOM 761 O O . GLY A 1 102 ? -29.321 21.215 -18.640 1.00 49.56 102 GLY A O 1
ATOM 762 N N . SER A 1 103 ? -27.160 21.252 -19.232 1.00 41.41 103 SER A N 1
ATOM 763 C CA . SER A 1 103 ? -26.932 22.696 -19.279 1.00 41.41 103 SER A CA 1
ATOM 764 C C . SER A 1 103 ? -25.498 22.929 -19.744 1.00 41.41 103 SER A C 1
ATOM 766 O O . SER A 1 103 ? -24.583 22.229 -19.317 1.00 41.41 103 SER A O 1
ATOM 768 N N . ALA A 1 104 ? -25.337 23.871 -20.668 1.00 43.19 104 ALA A N 1
ATOM 769 C CA . ALA A 1 104 ? -24.105 24.188 -21.374 1.00 43.19 104 ALA A CA 1
ATOM 770 C C . ALA A 1 104 ? -22.872 24.338 -20.461 1.00 43.19 104 ALA A C 1
ATOM 772 O O . ALA A 1 104 ? -22.940 24.931 -19.387 1.00 43.19 104 ALA A O 1
ATOM 773 N N . MET A 1 105 ? -21.731 23.842 -20.946 1.00 41.19 105 MET A N 1
ATOM 774 C CA . MET A 1 105 ? -20.410 24.080 -20.365 1.00 41.19 105 MET A CA 1
ATOM 775 C C . MET A 1 105 ? -20.092 25.583 -20.296 1.00 41.19 105 MET A C 1
ATOM 777 O O . MET A 1 105 ? -20.172 26.261 -21.321 1.00 41.19 105 MET A O 1
ATOM 781 N N . PRO A 1 106 ? -19.542 26.077 -19.178 1.00 45.03 106 PRO A N 1
ATOM 782 C CA . PRO A 1 106 ? -18.489 27.069 -19.217 1.00 45.03 106 PRO A CA 1
ATOM 783 C C . PRO A 1 106 ? -17.143 26.358 -19.050 1.00 45.03 106 PRO A C 1
ATOM 785 O O . PRO A 1 106 ? -16.879 25.664 -18.071 1.00 45.03 106 PRO A O 1
ATOM 788 N N . SER A 1 107 ? -16.281 26.538 -20.042 1.00 52.84 107 SER A N 1
ATOM 789 C CA . SER A 1 107 ? -14.883 26.123 -20.035 1.00 52.84 107 SER A CA 1
ATOM 790 C C . SER A 1 107 ? -14.143 26.618 -18.781 1.00 52.84 107 SER A C 1
ATOM 792 O O . SER A 1 107 ? -13.827 27.804 -18.676 1.00 52.84 107 SER A O 1
ATOM 794 N N . ALA A 1 108 ? -13.794 25.712 -17.873 1.00 43.59 108 ALA A N 1
ATOM 795 C CA . ALA A 1 108 ? -12.788 25.931 -16.834 1.00 43.59 108 ALA A CA 1
ATOM 796 C C . ALA A 1 108 ? -11.734 24.828 -17.007 1.00 43.59 108 ALA A C 1
ATOM 798 O O . ALA A 1 108 ? -11.923 23.691 -16.604 1.00 43.59 108 ALA A O 1
ATOM 799 N N . ARG A 1 109 ? -10.722 25.023 -17.859 1.00 45.47 109 ARG A N 1
ATOM 800 C CA . ARG A 1 109 ? -9.433 25.645 -17.507 1.00 45.47 109 ARG A CA 1
ATOM 801 C C . ARG A 1 109 ? -8.977 25.220 -16.108 1.00 45.47 109 ARG A C 1
ATOM 803 O O . ARG A 1 109 ? -9.057 25.993 -15.159 1.00 45.47 109 ARG A O 1
ATOM 810 N N . TRP A 1 110 ? -8.456 23.999 -16.025 1.00 39.22 110 TRP A N 1
ATOM 811 C CA . TRP A 1 110 ? -7.590 23.551 -14.941 1.00 39.22 110 TRP A CA 1
ATOM 812 C C . TRP A 1 110 ? -6.475 24.583 -14.747 1.00 39.22 110 TRP A C 1
ATOM 814 O O . TRP A 1 110 ? -5.559 24.699 -15.563 1.00 39.22 110 TRP A O 1
ATOM 824 N N . ARG A 1 111 ? -6.590 25.401 -13.699 1.00 39.31 111 ARG A N 1
ATOM 825 C CA . ARG A 1 111 ? -5.502 26.259 -13.241 1.00 39.31 111 ARG A CA 1
ATOM 826 C C . ARG A 1 111 ? -4.717 25.434 -12.235 1.00 39.31 111 ARG A C 1
ATOM 828 O O . ARG A 1 111 ? -5.126 25.289 -11.090 1.00 39.31 111 ARG A O 1
ATOM 835 N N . SER A 1 112 ? -3.600 24.884 -12.694 1.00 40.22 112 SER A N 1
ATOM 836 C CA . SER A 1 112 ? -2.525 24.394 -11.841 1.00 40.22 112 SER A CA 1
ATOM 837 C C . SER A 1 112 ? -2.170 25.477 -10.818 1.00 40.22 112 SER A C 1
ATOM 839 O O . SER A 1 112 ? -1.606 26.514 -11.177 1.00 40.22 112 SER A O 1
ATOM 841 N N . VAL A 1 113 ? -2.501 25.267 -9.546 1.00 44.62 113 VAL A N 1
ATOM 842 C CA . VAL A 1 113 ? -1.884 26.022 -8.454 1.00 44.62 113 VAL A CA 1
ATOM 843 C C . VAL A 1 113 ? -0.536 25.367 -8.183 1.00 44.62 113 VAL A C 1
ATOM 845 O O . VAL A 1 113 ? -0.391 24.503 -7.330 1.00 44.62 113 VAL A O 1
ATOM 848 N N . VAL A 1 114 ? 0.457 25.779 -8.964 1.00 46.25 114 VAL A N 1
ATOM 849 C CA . VAL A 1 114 ? 1.840 25.821 -8.497 1.00 46.25 114 VAL A CA 1
ATOM 850 C C . VAL A 1 114 ? 2.205 27.305 -8.484 1.00 46.25 114 VAL A C 1
ATOM 852 O O . VAL A 1 114 ? 2.230 27.920 -9.552 1.00 46.25 114 VAL A O 1
ATOM 855 N N . PRO A 1 115 ? 2.410 27.937 -7.316 1.00 40.84 115 PRO A N 1
ATOM 856 C CA . PRO A 1 115 ? 2.916 29.300 -7.277 1.00 40.84 115 PRO A CA 1
ATOM 857 C C . PRO A 1 115 ? 4.375 29.293 -7.751 1.00 40.84 115 PRO A C 1
ATOM 859 O O . PRO A 1 115 ? 5.265 28.792 -7.071 1.00 40.84 115 PRO A O 1
ATOM 862 N N . MET A 1 116 ? 4.608 29.827 -8.948 1.00 40.06 116 MET A N 1
ATOM 863 C CA . MET A 1 116 ? 5.940 30.070 -9.496 1.00 40.06 116 MET A CA 1
ATOM 864 C C . MET A 1 116 ? 6.435 31.438 -8.981 1.00 40.06 116 MET A C 1
ATOM 866 O O . MET A 1 116 ? 5.692 32.417 -9.098 1.00 40.06 116 MET A O 1
ATOM 870 N N . PRO A 1 117 ? 7.637 31.540 -8.385 1.00 47.44 117 PRO A N 1
ATOM 871 C CA . PRO A 1 117 ? 8.155 32.810 -7.882 1.00 47.44 117 PRO A CA 1
ATOM 872 C C . PRO A 1 117 ? 8.543 33.749 -9.042 1.00 47.44 117 PRO A C 1
ATOM 874 O O . PRO A 1 117 ? 9.186 33.302 -9.996 1.00 47.44 117 PRO A O 1
ATOM 877 N N . PRO A 1 118 ? 8.200 35.051 -8.990 1.00 45.84 118 PRO A N 1
ATOM 878 C CA . PRO A 1 118 ? 8.668 36.021 -9.976 1.00 45.84 118 PRO A CA 1
ATOM 879 C C . PRO A 1 118 ? 10.125 36.405 -9.674 1.00 45.84 118 PRO A C 1
ATOM 881 O O . PRO A 1 118 ? 10.404 36.906 -8.587 1.00 45.84 118 PRO A O 1
ATOM 884 N N . GLY A 1 119 ? 11.063 36.196 -10.610 1.00 54.97 119 GLY A N 1
ATOM 885 C CA . GLY A 1 119 ? 12.419 36.724 -10.395 1.00 54.97 119 GLY A CA 1
ATOM 886 C C . GLY A 1 119 ? 13.574 36.384 -11.341 1.00 54.97 119 GLY A C 1
ATOM 887 O O . GLY A 1 119 ? 14.639 36.947 -11.133 1.00 54.97 119 GLY A O 1
ATOM 888 N N . PHE A 1 120 ? 13.439 35.537 -12.367 1.00 48.25 120 PHE A N 1
ATOM 889 C CA . PHE A 1 120 ? 14.547 35.293 -13.312 1.00 48.25 120 PHE A CA 1
ATOM 890 C C . PHE A 1 120 ? 14.214 35.820 -14.710 1.00 48.25 120 PHE A C 1
ATOM 892 O O . PHE A 1 120 ? 13.764 35.089 -15.587 1.00 48.25 120 PHE A O 1
ATOM 899 N N . GLY A 1 121 ? 14.414 37.127 -14.897 1.00 45.06 121 GLY A N 1
ATOM 900 C CA . GLY A 1 121 ? 14.532 37.732 -16.220 1.00 45.06 121 GLY A CA 1
ATOM 901 C C . GLY A 1 121 ? 15.957 37.542 -16.732 1.00 45.06 121 GLY A C 1
ATOM 902 O O . GLY A 1 121 ? 16.902 38.002 -16.097 1.00 45.06 121 GLY A O 1
ATOM 903 N N . ILE A 1 122 ? 16.112 36.858 -17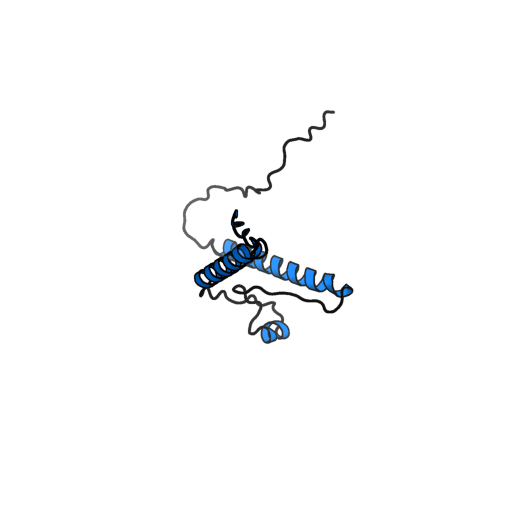.863 1.00 46.25 122 ILE A N 1
ATOM 904 C CA . ILE A 1 122 ? 17.367 36.822 -18.615 1.00 46.25 122 ILE A CA 1
ATOM 905 C C . ILE A 1 122 ? 17.198 37.848 -19.735 1.00 46.25 122 ILE A C 1
ATOM 907 O O . ILE A 1 122 ? 16.403 37.637 -20.650 1.00 46.25 122 ILE A O 1
ATOM 911 N N . SER A 1 123 ? 17.875 38.989 -19.611 1.00 57.16 123 SER A N 1
ATOM 912 C CA . SER A 1 123 ? 17.990 39.971 -20.691 1.00 57.16 123 SER A CA 1
ATOM 913 C C . SER A 1 123 ? 19.058 39.479 -21.664 1.00 57.16 123 SER A C 1
ATOM 915 O O . SER A 1 123 ? 20.175 39.179 -21.237 1.00 57.16 123 SER A O 1
ATOM 917 N N . GLY A 1 124 ? 18.683 39.354 -22.937 1.00 51.59 124 GLY A N 1
ATOM 918 C CA . GLY A 1 124 ? 19.629 39.343 -24.053 1.00 51.59 124 GLY A CA 1
ATOM 919 C C . GLY A 1 124 ? 20.104 40.746 -24.402 1.00 51.59 124 GLY A C 1
ATOM 920 O O . GLY A 1 124 ? 19.540 41.717 -23.841 1.00 51.59 124 GLY A O 1
#

Sequence (124 aa):
MRSAKPLPDWREGPRQTLAAAEQEALAEGRKTRQERILPPLPFGVEFLDGALEGGLPLDAITEFRSALSRDAGAASGLAMAVAARLQKREADAEAGFCRCSGSAMPSARWRSVVPMPPGFGISG

pLDDT: mean 70.53, std 20.14, range [39.22, 96.88]